Protein AF-A0A2H3J8V4-F1 (afdb_monomer)

Organism: Wolfiporia cocos (strain MD-104) (NCBI:txid742152)

Structure (mmCIF, N/CA/C/O backbone):
data_AF-A0A2H3J8V4-F1
#
_entry.id   AF-A0A2H3J8V4-F1
#
loop_
_atom_site.group_PDB
_atom_site.id
_atom_site.type_symbol
_atom_site.label_atom_id
_atom_site.label_alt_id
_atom_site.label_comp_id
_atom_site.label_asym_id
_atom_site.label_entity_id
_atom_site.label_seq_id
_atom_site.pdbx_PDB_ins_code
_atom_site.Cartn_x
_atom_site.Cartn_y
_atom_site.Cartn_z
_atom_site.occupancy
_atom_site.B_iso_or_equiv
_atom_site.auth_seq_id
_atom_site.auth_comp_id
_atom_site.auth_asym_id
_atom_site.auth_atom_id
_atom_site.pdbx_PDB_model_num
ATOM 1 N N . MET A 1 1 ? -14.858 3.732 -13.731 1.00 61.19 1 MET A N 1
ATOM 2 C CA . MET A 1 1 ? -13.850 3.907 -12.662 1.00 61.19 1 MET A CA 1
ATOM 3 C C . MET A 1 1 ? -14.506 4.711 -11.550 1.00 61.19 1 MET A C 1
ATOM 5 O O . MET A 1 1 ? -15.153 5.698 -11.872 1.00 61.19 1 MET A O 1
ATOM 9 N N . LEU A 1 2 ? -14.458 4.258 -10.295 1.00 62.91 2 LEU A N 1
ATOM 10 C CA . LEU A 1 2 ? -15.118 4.971 -9.193 1.00 62.91 2 LEU A CA 1
ATOM 11 C C . LEU A 1 2 ? -14.330 6.237 -8.834 1.00 62.91 2 LEU A C 1
ATOM 13 O O . LEU A 1 2 ? -13.106 6.185 -8.721 1.00 62.91 2 LEU A O 1
ATOM 17 N N . SER A 1 3 ? -15.030 7.358 -8.645 1.00 77.69 3 SER A N 1
ATOM 18 C CA . SER A 1 3 ? -14.448 8.576 -8.073 1.00 77.69 3 SER A CA 1
ATOM 19 C C . SER A 1 3 ? -14.082 8.357 -6.601 1.00 77.69 3 SER A C 1
ATOM 21 O O . SER A 1 3 ? -14.584 7.427 -5.963 1.00 77.69 3 SER A O 1
ATOM 23 N N . LYS A 1 4 ? -13.262 9.243 -6.024 1.00 73.38 4 LYS A N 1
ATOM 24 C CA . LYS A 1 4 ? -12.962 9.254 -4.581 1.00 73.38 4 LYS A CA 1
ATOM 25 C C . LYS A 1 4 ? -14.224 9.166 -3.718 1.00 73.38 4 LYS A C 1
ATOM 27 O O . LYS A 1 4 ? -14.291 8.348 -2.807 1.00 73.38 4 LYS A O 1
ATOM 32 N N . GLN A 1 5 ? -15.247 9.961 -4.034 1.00 76.50 5 GLN A N 1
ATOM 33 C CA . GLN A 1 5 ? -16.52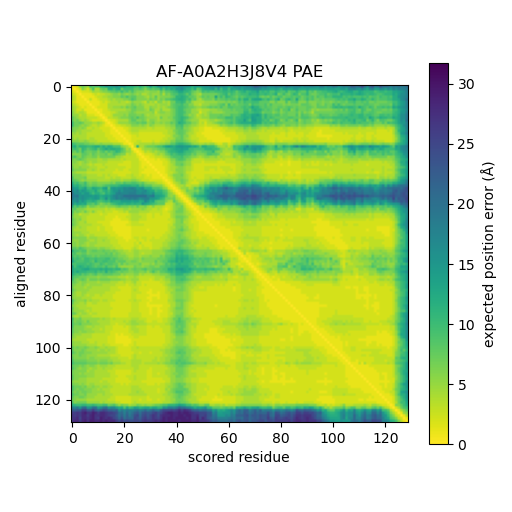2 9.942 -3.308 1.00 76.50 5 GLN A CA 1
ATOM 34 C C . GLN A 1 5 ? -17.246 8.596 -3.453 1.00 76.50 5 GLN A C 1
ATOM 36 O O . GLN A 1 5 ? -17.802 8.097 -2.478 1.00 76.50 5 GLN A O 1
ATOM 41 N N . GLY A 1 6 ? -17.184 7.969 -4.634 1.00 77.19 6 GLY A N 1
ATOM 42 C CA . GLY A 1 6 ? -17.711 6.620 -4.848 1.00 77.19 6 GLY A CA 1
ATOM 43 C C . GLY A 1 6 ? -17.011 5.576 -3.976 1.00 77.19 6 GLY A C 1
ATOM 44 O O . GLY A 1 6 ? -17.671 4.762 -3.334 1.00 77.19 6 GLY A O 1
ATOM 45 N N . TRP A 1 7 ? -15.681 5.642 -3.878 1.00 78.62 7 TRP A N 1
ATOM 46 C CA . TRP A 1 7 ? -14.900 4.784 -2.985 1.00 78.62 7 TRP A CA 1
ATOM 47 C C . TRP A 1 7 ? -15.241 4.997 -1.512 1.00 78.62 7 TRP A C 1
ATOM 49 O O . TRP A 1 7 ? -15.494 4.025 -0.804 1.00 78.62 7 TRP A O 1
ATOM 59 N N . VAL A 1 8 ? -15.282 6.251 -1.054 1.00 80.06 8 VAL A N 1
ATOM 60 C CA . VAL A 1 8 ? -15.636 6.588 0.334 1.00 80.06 8 VAL A CA 1
ATOM 61 C C . VAL A 1 8 ? -17.050 6.106 0.662 1.00 80.06 8 VAL A C 1
ATOM 63 O O . VAL A 1 8 ? -17.258 5.523 1.723 1.00 80.06 8 VAL A O 1
ATOM 66 N N . GLY A 1 9 ? -18.007 6.261 -0.256 1.00 78.56 9 GLY A N 1
ATOM 67 C CA . GLY A 1 9 ? -19.378 5.786 -0.069 1.00 78.56 9 GLY A CA 1
ATOM 68 C C . GLY A 1 9 ? -19.481 4.265 0.088 1.00 78.56 9 GLY A C 1
ATOM 69 O O . GLY A 1 9 ? -20.206 3.787 0.962 1.00 78.56 9 GLY A O 1
ATOM 70 N N . VAL A 1 10 ? -18.733 3.503 -0.719 1.00 80.69 10 VAL A N 1
ATOM 71 C CA . VAL A 1 10 ? -18.725 2.030 -0.668 1.00 80.69 10 VAL A CA 1
ATOM 72 C C . VAL A 1 10 ? -17.961 1.525 0.557 1.00 80.69 10 VAL A C 1
ATOM 74 O O . VAL A 1 10 ? -18.488 0.740 1.344 1.00 80.69 10 VAL A O 1
ATOM 77 N N . LEU A 1 11 ? -16.730 1.997 0.756 1.00 82.19 11 LEU A N 1
ATOM 78 C CA . LEU A 1 11 ? -15.842 1.512 1.814 1.00 82.19 11 LEU A CA 1
ATOM 79 C C . LEU A 1 11 ? -16.180 2.072 3.197 1.00 82.19 11 LEU A C 1
ATOM 81 O O . LEU A 1 11 ? -15.852 1.442 4.201 1.00 82.19 11 LEU A O 1
ATOM 85 N N . GLY A 1 12 ? -16.855 3.222 3.279 1.00 77.81 12 GLY A N 1
ATOM 86 C CA . GLY A 1 12 ? -17.254 3.842 4.547 1.00 77.81 12 GLY A CA 1
ATOM 87 C C . GLY A 1 12 ? -18.146 2.935 5.388 1.00 77.81 12 GLY A C 1
ATOM 88 O O . GLY A 1 12 ? -18.106 2.975 6.617 1.00 77.81 12 GLY A O 1
ATOM 89 N N . ARG A 1 13 ? -18.888 2.045 4.720 1.00 77.75 13 ARG A N 1
ATOM 90 C CA . ARG A 1 13 ? -19.766 1.048 5.343 1.00 77.75 13 ARG A CA 1
ATOM 91 C C . ARG A 1 13 ? -19.047 -0.268 5.666 1.00 77.75 13 ARG A C 1
ATOM 93 O O . ARG A 1 13 ? -19.577 -1.093 6.399 1.00 77.75 13 ARG A O 1
ATOM 100 N N . MET A 1 14 ? -17.831 -0.469 5.158 1.00 82.94 14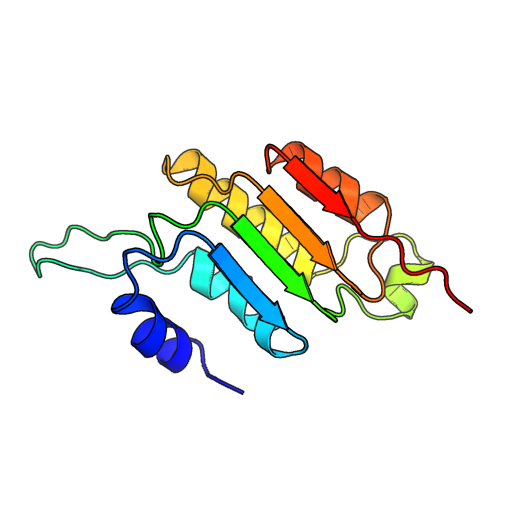 MET A N 1
ATOM 101 C CA . MET A 1 14 ? -17.083 -1.727 5.232 1.00 82.94 14 MET A CA 1
ATOM 102 C C . MET A 1 14 ? -16.035 -1.716 6.357 1.00 82.94 14 MET A C 1
ATOM 104 O O . MET A 1 14 ? -14.835 -1.881 6.140 1.00 82.94 14 MET A O 1
ATOM 108 N N . GLN A 1 15 ? -16.481 -1.514 7.597 1.00 78.75 15 GLN A N 1
ATOM 109 C CA . GLN A 1 15 ? -15.580 -1.254 8.731 1.00 78.75 15 GLN A CA 1
ATOM 110 C C . GLN A 1 15 ? -14.727 -2.457 9.161 1.00 78.75 15 GLN A C 1
ATOM 112 O O . GLN A 1 15 ? -13.673 -2.276 9.771 1.00 78.75 15 GLN A O 1
ATOM 117 N N . HIS A 1 16 ? -15.163 -3.674 8.839 1.00 86.50 16 HIS A N 1
ATOM 118 C CA . HIS A 1 16 ? -14.505 -4.922 9.239 1.00 86.50 16 HIS A CA 1
ATOM 119 C C . HIS A 1 16 ? -13.573 -5.492 8.167 1.00 86.50 16 HIS A C 1
ATOM 121 O O . HIS A 1 16 ? -13.020 -6.574 8.347 1.00 86.50 16 HIS A O 1
ATOM 127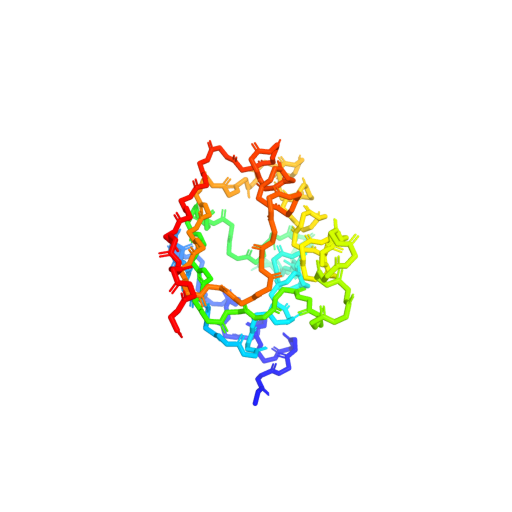 N N . VAL A 1 17 ? -13.384 -4.780 7.054 1.00 91.50 17 VAL A N 1
ATOM 128 C CA . VAL A 1 17 ? -12.466 -5.216 6.001 1.00 91.50 17 VAL A CA 1
ATOM 129 C C . VAL A 1 17 ? -11.042 -5.222 6.544 1.00 91.50 17 VAL A C 1
ATOM 131 O O . VAL A 1 17 ? -10.454 -4.177 6.817 1.00 91.50 17 VAL A O 1
ATOM 134 N N . ALA A 1 18 ? -10.505 -6.431 6.694 1.00 94.19 18 ALA A N 1
ATOM 135 C CA . ALA A 1 18 ? -9.120 -6.686 7.071 1.00 94.19 18 ALA A CA 1
ATOM 136 C C . ALA A 1 18 ? -8.218 -6.951 5.857 1.00 94.19 18 ALA A C 1
ATOM 138 O O . ALA A 1 18 ? -7.013 -6.710 5.931 1.00 94.19 18 ALA A O 1
ATOM 139 N N . HIS A 1 19 ? -8.814 -7.391 4.745 1.00 95.50 19 HIS A N 1
ATOM 140 C CA . HIS A 1 19 ? -8.139 -7.733 3.497 1.00 95.50 19 HIS A CA 1
ATOM 141 C C . HIS A 1 19 ? -8.815 -6.994 2.345 1.00 95.50 19 HIS A C 1
ATOM 143 O O . HIS A 1 19 ? -10.014 -7.165 2.125 1.00 95.50 19 HIS A O 1
ATOM 149 N N . LEU A 1 20 ? -8.055 -6.186 1.611 1.00 93.75 20 LEU A N 1
ATOM 150 C CA . LEU A 1 20 ? -8.535 -5.492 0.421 1.00 93.75 20 LEU A CA 1
ATOM 151 C C . LEU A 1 20 ? -7.666 -5.885 -0.768 1.00 93.75 20 LEU A C 1
ATOM 153 O O . LEU A 1 20 ? -6.450 -5.731 -0.716 1.00 93.75 20 LEU A O 1
ATOM 157 N N . ARG A 1 21 ? -8.295 -6.343 -1.849 1.00 93.31 21 ARG A N 1
ATOM 158 C CA . ARG A 1 21 ? -7.639 -6.536 -3.143 1.00 93.31 21 ARG A CA 1
ATOM 159 C C . ARG A 1 21 ? -8.089 -5.441 -4.097 1.00 93.31 21 ARG A C 1
ATOM 161 O O . ARG A 1 21 ? -9.287 -5.222 -4.260 1.00 93.31 21 ARG A O 1
ATOM 168 N N . VAL A 1 22 ? -7.133 -4.772 -4.727 1.00 91.38 22 VAL A N 1
ATOM 169 C CA . VAL A 1 22 ? -7.371 -3.718 -5.714 1.00 91.38 22 VAL A CA 1
ATOM 170 C C . VAL A 1 22 ? -6.618 -4.072 -6.984 1.00 91.38 22 VAL A C 1
ATOM 172 O O . VAL A 1 22 ? -5.413 -4.306 -6.948 1.00 91.38 22 VAL A O 1
ATOM 175 N N . SER A 1 23 ? -7.336 -4.115 -8.104 1.00 89.00 23 SER A N 1
ATOM 176 C CA . SER A 1 23 ? -6.768 -4.468 -9.401 1.00 89.00 23 SER A CA 1
ATOM 177 C C . SER A 1 23 ? -6.701 -3.282 -10.364 1.00 89.00 23 SER A C 1
ATOM 179 O O . SER A 1 23 ? -7.610 -2.443 -10.393 1.00 89.00 23 SER A O 1
ATOM 181 N N . ALA A 1 24 ? -5.681 -3.277 -11.223 1.00 83.25 24 ALA A N 1
ATOM 182 C CA . ALA A 1 24 ? -5.565 -2.410 -12.393 1.00 83.25 24 ALA A CA 1
ATOM 183 C C . ALA A 1 24 ? -5.739 -0.908 -12.078 1.00 83.25 24 ALA A C 1
ATOM 185 O O . ALA A 1 24 ? -5.325 -0.415 -11.026 1.00 83.25 24 ALA A O 1
ATOM 186 N N . ARG A 1 25 ? -6.367 -0.159 -12.999 1.00 70.06 25 ARG A N 1
ATOM 187 C CA . ARG A 1 25 ? -6.528 1.306 -12.928 1.00 70.06 25 ARG A CA 1
ATOM 188 C C . ARG A 1 25 ? -7.172 1.791 -11.628 1.00 70.06 25 ARG A C 1
ATOM 190 O O . ARG A 1 25 ? -6.930 2.920 -11.227 1.00 70.06 25 ARG A O 1
ATOM 197 N N . SER A 1 26 ? -7.950 0.956 -10.944 1.00 74.75 26 SER A N 1
ATOM 198 C CA . SER A 1 26 ? -8.609 1.296 -9.678 1.00 74.75 26 SER A CA 1
ATOM 199 C C . SER A 1 26 ? -7.632 1.659 -8.549 1.00 74.75 26 SER A C 1
ATOM 201 O O . SER A 1 26 ? -8.036 2.321 -7.594 1.00 74.75 26 SER A O 1
ATOM 203 N N . ALA A 1 27 ? -6.357 1.273 -8.661 1.00 81.81 27 ALA A N 1
ATOM 204 C CA . ALA A 1 27 ? -5.329 1.575 -7.670 1.00 81.81 27 ALA A CA 1
ATOM 205 C C . ALA A 1 27 ? -4.883 3.047 -7.642 1.00 81.81 27 ALA A C 1
ATOM 207 O O . ALA A 1 27 ? -4.367 3.487 -6.620 1.00 81.81 27 ALA A O 1
ATOM 208 N N . THR A 1 28 ? -5.118 3.843 -8.693 1.00 82.12 28 THR A N 1
ATOM 209 C CA . THR A 1 28 ? -4.637 5.241 -8.728 1.00 82.12 28 THR A CA 1
ATOM 210 C C . THR A 1 28 ? -5.285 6.129 -7.665 1.00 82.12 28 THR A C 1
ATOM 212 O O . THR A 1 28 ? -4.661 7.059 -7.170 1.00 82.12 28 THR A O 1
ATOM 215 N N . GLN A 1 29 ? -6.526 5.828 -7.273 1.00 84.75 29 GLN A N 1
ATOM 216 C CA . GLN A 1 29 ? -7.254 6.562 -6.230 1.00 84.75 29 GLN A CA 1
ATOM 217 C C . GLN A 1 29 ? -6.994 6.004 -4.824 1.00 84.75 29 GLN A C 1
ATOM 219 O O . GLN A 1 29 ? -7.348 6.631 -3.826 1.00 84.75 29 GLN A O 1
ATOM 224 N N . LEU A 1 30 ? -6.385 4.820 -4.727 1.00 89.00 30 LEU A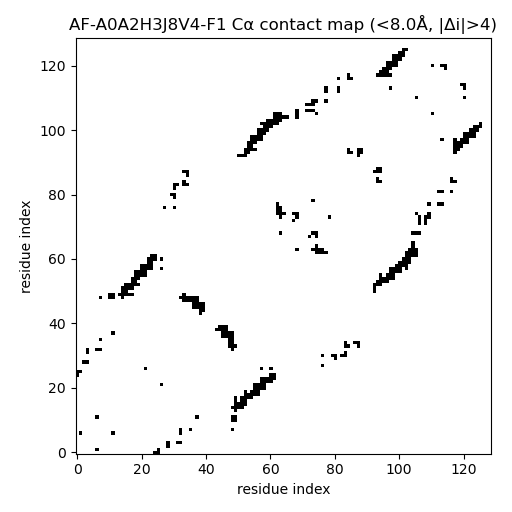 N 1
ATOM 225 C CA . LEU A 1 30 ? -6.207 4.114 -3.465 1.00 89.00 30 LEU A CA 1
ATOM 226 C C . LEU A 1 30 ? -5.412 4.915 -2.416 1.00 89.00 30 LEU A C 1
ATOM 228 O O . LEU A 1 30 ? -5.851 4.918 -1.266 1.00 89.00 30 LEU A O 1
ATOM 232 N N . PRO A 1 31 ? -4.316 5.629 -2.754 1.00 91.75 31 PRO A N 1
ATOM 233 C CA . PRO A 1 31 ? -3.613 6.474 -1.789 1.00 91.75 31 PRO A CA 1
ATOM 234 C C . PRO A 1 31 ? -4.534 7.470 -1.073 1.00 91.75 31 PRO A C 1
ATOM 236 O O . PRO A 1 31 ? -4.550 7.570 0.153 1.00 91.75 31 PRO A O 1
ATOM 239 N N . GLU A 1 32 ? -5.363 8.191 -1.826 1.00 88.00 32 GLU A N 1
ATOM 240 C CA . GLU A 1 32 ? -6.290 9.161 -1.242 1.00 88.00 32 GLU A CA 1
ATOM 241 C C . GLU A 1 32 ? -7.372 8.496 -0.393 1.00 88.00 32 GLU A C 1
ATOM 243 O O . GLU A 1 32 ? -7.757 9.008 0.659 1.00 88.00 32 GLU A O 1
ATOM 248 N N . VAL A 1 33 ? -7.859 7.340 -0.835 1.00 87.44 33 VAL A N 1
ATOM 249 C CA . VAL A 1 33 ? -8.865 6.552 -0.120 1.00 87.44 33 VAL A CA 1
ATOM 250 C C . VAL A 1 33 ? -8.312 6.048 1.216 1.00 87.44 33 VAL A C 1
ATOM 252 O O . VAL A 1 33 ? -8.993 6.149 2.234 1.00 87.44 33 VAL A O 1
ATOM 255 N N . LEU A 1 34 ? -7.064 5.574 1.251 1.00 90.19 34 LEU A N 1
ATOM 256 C CA . LEU A 1 34 ? -6.407 5.101 2.474 1.00 90.19 34 LEU A CA 1
ATOM 257 C C . LEU A 1 34 ? -6.169 6.211 3.505 1.00 90.19 34 LEU A C 1
ATOM 259 O O . LEU A 1 34 ? -6.139 5.907 4.702 1.00 90.19 34 LEU A O 1
ATOM 263 N N . ARG A 1 35 ? -6.030 7.462 3.045 1.00 90.12 35 ARG A N 1
ATOM 264 C CA . ARG A 1 35 ? -5.902 8.670 3.879 1.00 90.12 35 ARG A CA 1
ATOM 265 C C . ARG A 1 35 ? -7.233 9.284 4.295 1.00 90.12 35 ARG A C 1
ATOM 267 O O . ARG A 1 35 ? -7.279 10.104 5.206 1.00 90.12 35 ARG A O 1
ATOM 274 N N . SER A 1 36 ? -8.318 8.902 3.629 1.00 88.25 36 SER A N 1
ATOM 275 C CA . SER A 1 36 ? -9.630 9.485 3.880 1.00 88.25 36 SER A CA 1
ATOM 276 C C . SER A 1 36 ? -10.129 9.133 5.279 1.00 88.25 36 SER A C 1
ATOM 278 O O . SER A 1 36 ? -9.953 8.012 5.770 1.00 88.25 36 SER A O 1
ATOM 280 N N . ARG A 1 37 ? -10.793 10.103 5.902 1.00 85.06 37 ARG A N 1
ATOM 281 C CA . ARG A 1 37 ? -11.454 9.962 7.196 1.00 85.06 37 ARG A CA 1
ATOM 282 C C . ARG A 1 37 ? -12.957 10.123 7.022 1.00 85.06 37 ARG A C 1
ATOM 284 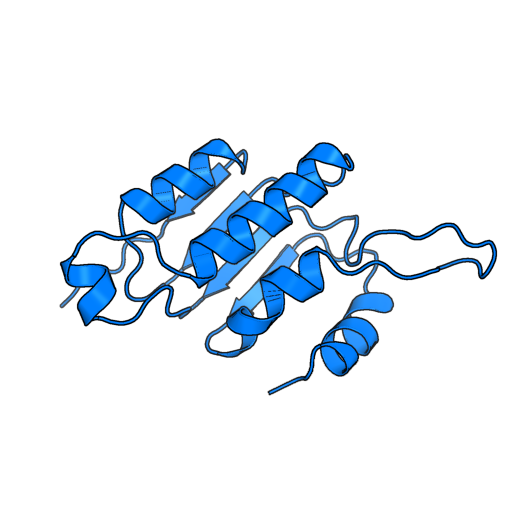O O . ARG A 1 37 ? -13.414 10.756 6.072 1.00 85.06 37 ARG A O 1
ATOM 291 N N . VAL A 1 38 ? -13.716 9.495 7.908 1.00 78.75 38 VAL A N 1
ATOM 292 C CA . VAL A 1 38 ? -15.175 9.575 7.928 1.00 78.75 38 VAL A CA 1
ATOM 293 C C . VAL A 1 38 ? -15.599 9.875 9.357 1.00 78.75 38 VAL A C 1
ATOM 295 O O . VAL A 1 38 ? -15.179 9.163 10.276 1.00 78.75 38 VAL A O 1
ATOM 298 N N . ASP A 1 39 ? -16.419 10.909 9.541 1.00 71.94 39 ASP A N 1
ATOM 299 C CA . ASP A 1 39 ? -17.114 11.140 10.805 1.00 71.94 39 ASP A CA 1
ATOM 300 C C . ASP A 1 39 ? -18.177 10.049 10.976 1.00 71.94 39 ASP A C 1
ATOM 302 O O . ASP A 1 39 ? -19.029 9.839 10.108 1.00 71.94 39 ASP A O 1
ATOM 306 N N . ARG A 1 40 ? -18.056 9.277 12.057 1.00 64.69 40 ARG A N 1
ATOM 307 C CA . ARG A 1 40 ? -18.885 8.090 12.299 1.00 64.69 40 ARG A CA 1
ATOM 308 C C . ARG A 1 40 ? -19.993 8.318 13.307 1.00 64.69 40 ARG A C 1
ATOM 310 O O . ARG A 1 40 ? -20.965 7.570 13.272 1.00 64.69 40 ARG A O 1
ATOM 317 N N . SER A 1 41 ? -19.836 9.286 14.203 1.00 61.47 41 SER A N 1
ATOM 318 C CA . SER A 1 41 ? -20.812 9.544 15.262 1.00 61.47 41 SER A CA 1
ATOM 319 C C . SER A 1 41 ? -21.531 10.878 15.093 1.00 61.47 41 SER A C 1
ATOM 321 O O . SER A 1 41 ? -22.500 11.120 15.801 1.00 61.47 41 SER A O 1
ATOM 323 N N . GLY A 1 42 ? -21.102 11.735 14.156 1.00 59.88 42 GLY A N 1
ATOM 324 C CA . GLY A 1 42 ? -21.595 13.114 14.091 1.00 59.88 42 GLY A CA 1
ATOM 325 C C . GLY A 1 42 ? -21.123 13.952 15.284 1.00 59.88 42 GLY A C 1
ATOM 326 O O . GLY A 1 42 ? -21.574 15.078 15.468 1.00 59.88 42 GLY A O 1
ATOM 327 N N . GLU A 1 43 ? -20.221 13.397 16.099 1.00 59.72 43 GLU A N 1
ATOM 328 C CA . GLU A 1 43 ? -19.611 14.041 17.262 1.00 59.72 43 GLU A CA 1
ATOM 329 C C . GLU A 1 43 ? -18.223 14.608 16.910 1.00 59.72 43 GLU A C 1
ATOM 331 O O . GLU A 1 43 ? -17.466 14.992 17.799 1.00 59.72 43 GLU A O 1
ATOM 336 N N . GLY A 1 44 ? -17.856 14.629 15.619 1.00 62.12 44 GLY A N 1
ATOM 337 C CA . GLY A 1 44 ? -16.562 15.122 15.143 1.00 62.12 44 GLY A CA 1
ATOM 338 C C . GLY A 1 44 ? -15.397 14.153 15.362 1.00 62.12 44 GLY A C 1
ATOM 339 O O . GLY A 1 44 ? -14.239 14.538 15.198 1.00 62.12 44 GLY A O 1
ATOM 340 N N . ASN A 1 45 ? -15.668 12.894 15.725 1.00 67.81 45 ASN A N 1
ATOM 341 C CA . ASN A 1 45 ? -14.626 11.895 15.948 1.00 67.81 45 ASN A CA 1
ATOM 342 C C . ASN A 1 45 ? -14.312 11.151 14.640 1.00 67.81 45 ASN A C 1
ATOM 344 O O . ASN A 1 45 ? -14.847 10.079 14.337 1.00 67.81 45 ASN 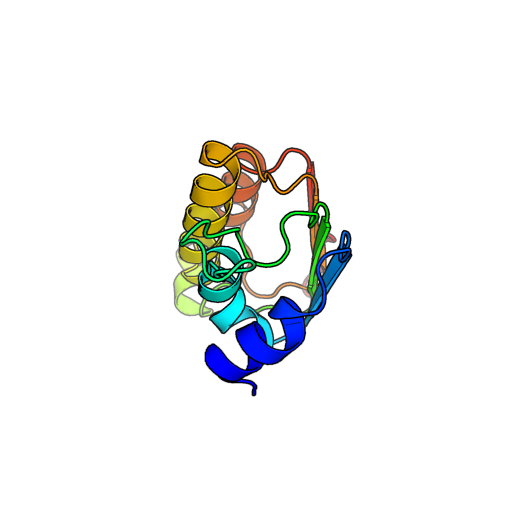A O 1
ATOM 348 N N . GLU A 1 46 ? -13.461 11.770 13.825 1.00 77.38 46 GLU A N 1
ATOM 349 C CA . GLU A 1 46 ? -13.070 11.257 12.517 1.00 77.38 46 GLU A CA 1
ATOM 350 C C . GLU A 1 46 ? -12.190 10.002 12.614 1.00 77.38 46 GLU A C 1
ATOM 352 O O . GLU A 1 46 ? -11.045 10.036 13.076 1.00 77.38 46 GLU A O 1
ATOM 357 N N . ALA A 1 47 ? -12.687 8.886 12.079 1.00 80.31 47 ALA A N 1
ATOM 358 C CA . ALA A 1 47 ? -11.922 7.651 11.958 1.00 80.31 47 ALA A CA 1
ATOM 359 C C . ALA A 1 47 ? -11.437 7.449 10.521 1.00 80.31 47 ALA A C 1
ATOM 361 O O . ALA A 1 47 ? -12.152 7.749 9.563 1.00 80.31 47 ALA A O 1
ATOM 362 N N . PHE A 1 48 ? -10.250 6.859 10.356 1.00 83.56 48 PHE A N 1
ATOM 363 C CA . PHE A 1 48 ? -9.791 6.431 9.036 1.00 83.56 48 PHE A CA 1
ATOM 364 C C . PHE A 1 48 ? -10.806 5.502 8.372 1.00 83.56 48 PHE A C 1
ATOM 366 O O . PHE A 1 48 ? -11.441 4.646 9.005 1.00 83.56 48 PHE A O 1
ATOM 373 N N . LEU A 1 49 ? -10.899 5.631 7.055 1.00 86.88 49 LEU A N 1
ATOM 374 C CA . LEU A 1 49 ? -11.521 4.632 6.213 1.00 86.88 49 LEU A CA 1
ATOM 375 C C . LEU A 1 49 ? -10.751 3.307 6.358 1.00 86.88 49 LEU A C 1
ATOM 377 O O . LEU A 1 49 ? -9.517 3.284 6.406 1.00 86.88 49 LEU A O 1
ATOM 381 N N . LEU A 1 50 ? -11.485 2.194 6.459 1.00 89.12 50 LEU A N 1
ATOM 382 C CA . LEU A 1 50 ? -10.920 0.850 6.651 1.00 89.12 50 LEU A CA 1
ATOM 383 C C . LEU A 1 50 ? -9.927 0.754 7.838 1.00 89.12 50 LEU A C 1
ATOM 385 O O . LEU A 1 50 ? -8.770 0.375 7.653 1.00 89.12 50 LEU A O 1
ATOM 389 N N . PRO A 1 51 ? -10.324 1.082 9.080 1.00 89.81 51 PRO A N 1
ATOM 390 C CA . PRO A 1 51 ? -9.402 1.144 10.224 1.00 89.81 51 PRO A CA 1
ATOM 391 C C . PRO A 1 51 ? -8.830 -0.237 10.593 1.00 89.81 51 PRO A C 1
ATOM 393 O O . PRO A 1 51 ? -7.742 -0.356 11.164 1.00 89.81 51 PRO A O 1
ATOM 396 N N . ASN A 1 52 ? -9.549 -1.295 10.218 1.00 91.88 52 ASN A N 1
ATOM 397 C CA . ASN A 1 52 ? -9.173 -2.682 10.456 1.00 91.88 52 ASN A CA 1
ATOM 398 C C . ASN A 1 52 ? -8.384 -3.308 9.305 1.00 91.88 52 ASN A C 1
ATOM 400 O O . ASN A 1 52 ? -8.009 -4.470 9.417 1.00 91.88 52 ASN A O 1
ATOM 404 N N . LEU A 1 53 ? -8.089 -2.560 8.236 1.00 95.12 53 LEU A N 1
ATOM 405 C CA . LEU A 1 53 ? -7.296 -3.075 7.126 1.00 95.12 53 LEU A CA 1
ATOM 406 C C . LEU A 1 53 ? -5.904 -3.474 7.620 1.00 95.12 53 LEU A C 1
ATOM 408 O O . LEU A 1 53 ? -5.212 -2.680 8.263 1.00 95.12 53 LEU A O 1
ATOM 412 N N . ARG A 1 54 ? -5.507 -4.714 7.333 1.00 95.81 54 ARG A N 1
ATOM 413 C CA . ARG A 1 54 ? -4.189 -5.267 7.669 1.00 95.81 54 ARG A CA 1
ATOM 414 C C . ARG A 1 54 ? -3.451 -5.769 6.443 1.00 95.81 54 ARG A C 1
ATOM 416 O O . ARG A 1 54 ? -2.229 -5.676 6.434 1.00 95.81 54 ARG A O 1
ATOM 423 N N . VAL A 1 55 ? -4.169 -6.232 5.425 1.00 96.81 55 VAL A N 1
ATOM 424 C CA . VAL A 1 55 ? -3.584 -6.752 4.192 1.00 96.81 55 VAL A CA 1
ATOM 425 C C . VAL A 1 55 ? -4.140 -5.994 2.999 1.00 96.81 55 VAL A C 1
ATOM 427 O O . VAL A 1 55 ? -5.357 -5.905 2.817 1.00 96.81 55 VAL A O 1
ATOM 430 N N . LEU A 1 56 ? -3.238 -5.467 2.182 1.00 96.25 56 LEU A N 1
ATOM 431 C CA . LEU A 1 56 ? -3.559 -4.845 0.909 1.00 96.25 56 LEU A CA 1
ATOM 432 C C . LEU A 1 56 ? -2.895 -5.655 -0.195 1.00 96.25 56 LEU A C 1
ATOM 434 O O . LEU A 1 56 ? -1.681 -5.825 -0.188 1.00 96.25 56 LEU A O 1
ATOM 438 N N . GLN A 1 57 ? -3.687 -6.122 -1.148 1.00 95.75 57 GLN A N 1
ATOM 439 C CA . GLN A 1 57 ? -3.192 -6.763 -2.352 1.00 95.75 57 GLN A CA 1
ATOM 440 C C . GLN A 1 57 ? -3.409 -5.839 -3.544 1.00 95.75 57 GLN A C 1
ATOM 442 O O . GLN A 1 57 ? -4.540 -5.453 -3.842 1.00 95.75 57 GLN A O 1
ATOM 447 N N . LEU A 1 58 ? -2.322 -5.516 -4.231 1.00 94.38 58 LEU A N 1
ATOM 448 C CA . LEU A 1 58 ? -2.316 -4.809 -5.499 1.00 94.38 58 LEU A CA 1
ATOM 449 C C . LEU A 1 58 ? -2.082 -5.828 -6.602 1.00 94.38 58 LEU A C 1
ATOM 451 O O . LEU A 1 58 ? -1.137 -6.608 -6.528 1.00 94.38 58 LEU A O 1
ATOM 455 N N . ASP A 1 59 ? -2.970 -5.841 -7.588 1.00 92.62 59 ASP A N 1
ATOM 456 C CA . ASP A 1 59 ? -2.919 -6.789 -8.696 1.00 92.62 59 ASP A CA 1
ATOM 457 C C . ASP A 1 59 ? -2.946 -6.059 -10.041 1.00 92.62 59 ASP A C 1
ATOM 459 O O . ASP A 1 59 ? -3.826 -5.229 -10.267 1.00 92.62 59 ASP A O 1
ATOM 463 N N . GLN A 1 60 ? -2.002 -6.338 -10.942 1.00 91.75 60 GLN A N 1
ATOM 464 C CA . GLN A 1 60 ? -1.949 -5.698 -12.272 1.00 91.75 60 GLN A CA 1
ATOM 465 C C . GLN A 1 60 ? -1.885 -4.158 -12.228 1.00 91.75 60 GLN A C 1
ATOM 467 O O . GLN A 1 60 ? -2.425 -3.468 -13.093 1.00 91.75 60 GLN A O 1
ATOM 472 N N . VAL A 1 61 ? -1.269 -3.592 -11.186 1.00 90.50 61 VAL A N 1
ATOM 473 C CA . VAL A 1 61 ? -1.108 -2.138 -11.025 1.00 90.50 61 VAL A CA 1
ATOM 474 C C . VAL A 1 61 ? 0.143 -1.672 -11.765 1.00 90.50 61 VAL A C 1
ATOM 476 O O . VAL A 1 61 ? 1.209 -2.252 -11.578 1.00 90.50 61 VAL A O 1
ATOM 479 N N . VAL A 1 62 ? 0.008 -0.619 -12.574 1.00 90.38 62 VAL A N 1
ATOM 480 C CA . VAL A 1 62 ? 1.128 0.062 -13.244 1.00 90.38 62 VAL A CA 1
ATOM 481 C C . VAL A 1 62 ? 1.674 1.123 -12.298 1.00 90.38 62 VAL A C 1
ATOM 483 O O . VAL A 1 62 ? 0.964 2.081 -12.002 1.00 90.38 62 VAL A O 1
ATOM 486 N N . PHE A 1 63 ? 2.895 0.944 -11.800 1.00 89.25 63 PHE A N 1
ATOM 487 C CA . PHE A 1 63 ? 3.479 1.836 -10.792 1.00 89.25 63 PHE A CA 1
ATOM 488 C C . PHE A 1 63 ? 4.062 3.121 -11.369 1.00 89.25 63 PHE A C 1
ATOM 490 O O . PHE A 1 63 ? 4.005 4.170 -10.721 1.00 89.25 63 PHE A O 1
ATOM 497 N N . THR A 1 64 ? 4.602 3.034 -12.580 1.00 86.69 64 THR A N 1
ATOM 498 C CA . THR A 1 64 ? 5.191 4.161 -13.291 1.00 86.69 64 THR A CA 1
ATOM 499 C C . THR A 1 64 ? 5.143 3.938 -14.801 1.00 86.69 64 THR A C 1
ATOM 501 O O . THR A 1 64 ? 4.914 2.818 -15.270 1.00 86.69 64 THR A O 1
ATOM 504 N N . GLU A 1 65 ? 5.322 5.009 -15.566 1.00 86.31 65 GLU A N 1
ATOM 505 C CA . GLU A 1 65 ? 5.476 4.936 -17.020 1.00 86.31 65 GLU A CA 1
ATOM 506 C C . GLU A 1 65 ? 6.812 4.273 -17.386 1.00 86.31 65 GLU A C 1
ATOM 508 O O . GLU A 1 65 ? 7.778 4.358 -16.632 1.00 86.31 65 GLU A O 1
ATOM 513 N N . GLU A 1 66 ? 6.869 3.604 -18.539 1.00 84.25 66 GLU A N 1
ATOM 514 C CA . GLU A 1 66 ? 8.041 2.826 -18.976 1.00 84.25 66 GLU A CA 1
ATOM 515 C C . GLU A 1 66 ? 9.325 3.670 -19.011 1.00 84.25 66 GLU A C 1
ATOM 517 O O . GLU A 1 66 ? 10.337 3.269 -18.448 1.00 84.25 66 GLU A O 1
ATOM 522 N N . SER A 1 67 ? 9.256 4.903 -19.522 1.00 81.00 67 SER A N 1
ATOM 523 C CA . SER A 1 67 ? 10.400 5.824 -19.551 1.00 81.00 67 SER A CA 1
ATOM 524 C C . SER A 1 67 ? 10.966 6.135 -18.162 1.00 81.00 67 SER A C 1
ATOM 526 O O . SER A 1 67 ? 12.175 6.217 -17.979 1.00 81.00 67 SER A O 1
ATOM 528 N N . THR A 1 68 ? 10.097 6.286 -17.163 1.00 77.81 68 THR A N 1
ATOM 529 C CA . THR A 1 68 ? 10.499 6.563 -15.776 1.00 77.81 68 THR A CA 1
ATOM 530 C C . THR A 1 68 ? 11.047 5.308 -15.093 1.00 77.81 68 THR A C 1
ATOM 532 O O . THR A 1 68 ? 11.919 5.395 -14.226 1.00 77.81 68 THR 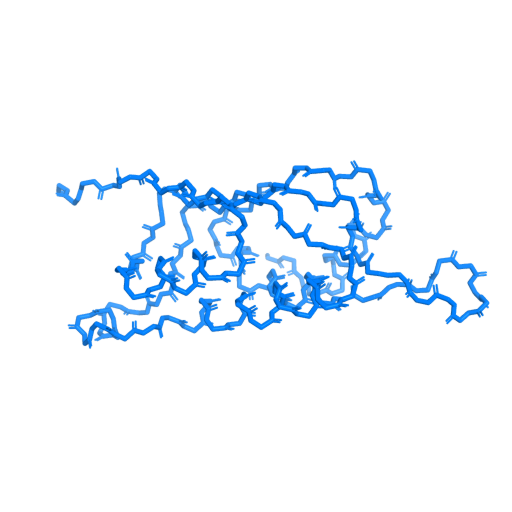A O 1
ATOM 535 N N . PHE A 1 69 ? 10.539 4.135 -15.481 1.00 80.25 69 PHE A N 1
ATOM 536 C CA . PHE A 1 69 ? 11.038 2.847 -15.009 1.00 80.25 69 PHE A CA 1
ATOM 537 C C . PHE A 1 69 ? 12.465 2.579 -15.494 1.00 80.25 69 PHE A C 1
ATOM 539 O O . PHE A 1 69 ? 13.309 2.181 -14.691 1.00 80.25 69 PHE A O 1
ATOM 546 N N . ASP A 1 70 ? 12.757 2.863 -16.765 1.00 82.25 70 ASP A N 1
ATOM 547 C CA . ASP A 1 70 ? 14.089 2.683 -17.359 1.00 82.25 70 ASP A CA 1
ATOM 548 C C . ASP A 1 70 ? 15.156 3.549 -16.671 1.00 82.25 70 ASP A C 1
ATOM 550 O O . ASP A 1 70 ? 16.313 3.151 -16.506 1.00 82.25 70 ASP A O 1
ATOM 554 N N . GLU A 1 71 ? 14.755 4.714 -16.167 1.00 86.56 71 GLU A N 1
ATOM 555 C CA . GLU A 1 71 ? 15.599 5.596 -15.357 1.00 86.56 71 GLU A CA 1
ATOM 556 C C . GLU A 1 71 ? 15.770 5.127 -13.899 1.00 86.56 71 GLU A C 1
ATOM 558 O O . GLU A 1 71 ? 16.415 5.808 -13.101 1.00 86.56 71 GLU A O 1
ATOM 563 N N . HIS A 1 72 ? 15.222 3.963 -13.535 1.00 83.56 72 HIS A N 1
ATOM 564 C CA . HIS A 1 72 ? 15.272 3.378 -12.190 1.00 83.56 72 HIS A CA 1
ATOM 565 C C . HIS A 1 72 ? 14.691 4.297 -11.100 1.00 83.56 72 HIS A C 1
ATOM 567 O O . HIS A 1 72 ? 15.085 4.228 -9.930 1.00 83.56 72 HIS A O 1
ATOM 573 N N . GLN A 1 73 ? 13.749 5.169 -11.469 1.00 86.81 73 GLN A N 1
ATOM 574 C CA . GLN A 1 73 ? 13.119 6.092 -10.534 1.00 86.81 73 GLN A CA 1
ATOM 575 C C . GLN A 1 73 ? 11.935 5.449 -9.805 1.00 86.81 73 GLN A C 1
ATOM 577 O O . GLN A 1 73 ? 11.246 4.577 -10.327 1.00 86.81 73 GLN A O 1
ATOM 582 N N . ILE A 1 74 ? 11.663 5.939 -8.592 1.00 89.00 74 ILE A N 1
ATOM 583 C CA . ILE A 1 74 ? 10.482 5.544 -7.816 1.00 89.00 74 ILE A CA 1
ATOM 584 C C . ILE A 1 74 ? 9.220 6.070 -8.514 1.00 89.00 74 ILE A C 1
ATOM 586 O O . ILE A 1 74 ? 9.111 7.270 -8.795 1.00 89.00 74 ILE A O 1
ATOM 590 N N . GLY A 1 75 ? 8.245 5.185 -8.718 1.00 88.12 75 GLY A N 1
ATOM 591 C CA . GLY A 1 75 ? 6.971 5.500 -9.353 1.00 88.12 75 GLY A CA 1
ATOM 592 C C . GLY A 1 75 ? 6.077 6.419 -8.523 1.00 88.12 75 GLY A C 1
ATOM 593 O O . GLY A 1 75 ? 6.107 6.432 -7.289 1.00 88.12 75 GLY A O 1
ATOM 594 N N . ASP A 1 76 ? 5.219 7.186 -9.191 1.00 89.69 76 ASP A N 1
ATOM 595 C CA . ASP A 1 76 ? 4.347 8.147 -8.508 1.00 89.69 76 ASP A CA 1
ATOM 596 C C . ASP A 1 76 ? 3.288 7.466 -7.638 1.00 89.69 76 ASP A C 1
ATOM 598 O O . ASP A 1 76 ? 2.972 7.949 -6.546 1.00 89.69 76 ASP A O 1
ATOM 602 N N . ILE A 1 77 ? 2.798 6.294 -8.060 1.00 90.56 77 ILE A N 1
ATOM 603 C CA . ILE A 1 77 ? 1.913 5.479 -7.221 1.00 90.56 77 ILE A CA 1
ATOM 604 C C . ILE A 1 77 ? 2.641 5.035 -5.953 1.00 90.56 77 ILE A C 1
ATOM 606 O O . ILE A 1 77 ? 2.042 5.080 -4.877 1.00 90.56 77 ILE A O 1
ATOM 610 N N . THR A 1 78 ? 3.919 4.658 -6.051 1.00 93.69 78 THR A N 1
ATOM 611 C CA . THR A 1 78 ? 4.729 4.300 -4.882 1.00 93.69 78 THR A CA 1
ATOM 612 C C . THR A 1 78 ? 4.816 5.465 -3.919 1.00 93.69 78 THR A C 1
ATOM 614 O O . THR A 1 78 ? 4.424 5.309 -2.767 1.00 93.69 78 THR A O 1
ATOM 617 N N . LYS A 1 79 ? 5.233 6.651 -4.383 1.00 93.94 79 LYS A N 1
ATOM 618 C CA . LYS A 1 79 ? 5.342 7.857 -3.541 1.00 93.94 79 LYS A CA 1
ATOM 619 C C . LYS A 1 79 ? 4.022 8.165 -2.828 1.00 93.94 79 LYS A C 1
ATOM 621 O O . LYS A 1 79 ? 3.998 8.408 -1.621 1.00 93.94 79 LYS A O 1
ATOM 626 N N . ALA A 1 80 ? 2.909 8.116 -3.560 1.00 93.56 80 ALA A N 1
ATOM 627 C CA . ALA A 1 80 ? 1.592 8.406 -3.007 1.00 93.56 80 ALA A CA 1
ATOM 628 C C . ALA A 1 80 ? 1.135 7.347 -1.985 1.00 93.56 80 ALA A C 1
ATOM 630 O O . ALA A 1 80 ? 0.604 7.695 -0.922 1.00 93.56 80 ALA A O 1
ATOM 631 N N . LEU A 1 81 ? 1.334 6.057 -2.283 1.00 95.00 81 LEU A N 1
ATOM 632 C CA . LEU A 1 81 ? 1.015 4.964 -1.363 1.00 95.00 81 LEU A CA 1
ATOM 633 C C . LEU A 1 81 ? 1.872 5.030 -0.104 1.00 95.00 81 LEU A C 1
ATOM 635 O O . LEU A 1 81 ? 1.323 4.928 0.987 1.00 95.00 81 LEU A O 1
ATOM 639 N N . VAL A 1 82 ? 3.176 5.253 -0.247 1.00 95.94 82 VAL A N 1
ATOM 640 C CA . VAL A 1 82 ? 4.132 5.428 0.852 1.00 95.94 82 VAL A CA 1
ATOM 641 C C . VAL A 1 82 ? 3.629 6.482 1.834 1.00 95.94 82 VAL A C 1
ATOM 643 O O . VAL A 1 82 ? 3.380 6.143 2.990 1.00 95.94 82 VAL A O 1
ATOM 646 N N . GLY A 1 83 ? 3.342 7.703 1.368 1.00 95.44 83 GLY A N 1
ATOM 647 C CA . GLY A 1 83 ? 2.836 8.761 2.251 1.00 95.44 83 GLY A CA 1
ATOM 648 C C . GLY A 1 83 ? 1.527 8.373 2.950 1.00 95.44 83 GLY A C 1
ATOM 649 O O . GLY A 1 83 ? 1.345 8.600 4.144 1.00 95.44 83 GLY A O 1
ATOM 650 N N . SER A 1 84 ? 0.636 7.679 2.239 1.00 95.06 84 SER A N 1
ATOM 651 C CA . SER A 1 84 ? -0.631 7.199 2.805 1.00 95.06 84 SER A CA 1
ATOM 652 C C . SER A 1 84 ? -0.435 6.136 3.891 1.00 95.06 84 SER A C 1
ATOM 654 O O . SER A 1 84 ? -1.146 6.122 4.896 1.00 95.06 84 SER A O 1
ATOM 656 N N . LEU A 1 85 ? 0.521 5.229 3.702 1.00 95.88 85 LEU A N 1
ATOM 657 C CA . LEU A 1 85 ? 0.844 4.170 4.654 1.00 95.88 85 LEU A CA 1
ATOM 658 C C . LEU A 1 85 ? 1.565 4.727 5.887 1.00 95.88 85 LEU A C 1
ATOM 660 O O . LEU A 1 85 ? 1.287 4.285 7.004 1.00 95.88 85 LEU A O 1
ATOM 664 N N . GLU A 1 86 ? 2.421 5.733 5.711 1.00 96.06 86 GLU A N 1
ATOM 665 C CA . GLU A 1 86 ? 3.069 6.444 6.813 1.00 96.06 86 GLU A CA 1
ATOM 666 C C . GLU A 1 86 ? 2.060 7.182 7.692 1.00 96.06 86 GLU A C 1
ATOM 668 O O . GLU A 1 86 ? 2.076 6.999 8.910 1.00 96.06 86 GLU A O 1
ATOM 673 N N . GLU A 1 87 ? 1.133 7.940 7.097 1.00 94.62 87 GLU A N 1
ATOM 674 C CA . GLU A 1 87 ? 0.061 8.633 7.828 1.00 94.62 87 GLU A CA 1
ATOM 675 C C . GLU A 1 87 ? -0.796 7.660 8.656 1.00 94.62 87 GLU A C 1
ATOM 677 O O . GLU A 1 87 ? -1.191 7.937 9.795 1.00 94.62 87 GLU A O 1
ATOM 682 N N . ARG A 1 88 ? -1.067 6.475 8.105 1.00 94.19 88 ARG A N 1
ATOM 683 C CA . ARG A 1 88 ? -1.792 5.419 8.818 1.00 94.19 88 ARG A CA 1
ATOM 684 C C . ARG A 1 88 ? -0.974 4.826 9.960 1.00 94.19 88 ARG A C 1
ATOM 686 O O . ARG A 1 88 ? -1.520 4.580 11.038 1.00 94.19 88 ARG A O 1
ATOM 693 N N . ARG A 1 89 ? 0.327 4.608 9.751 1.00 93.88 89 ARG A N 1
ATOM 694 C CA . ARG A 1 89 ? 1.248 4.105 10.779 1.00 93.88 89 ARG A CA 1
ATOM 695 C C . ARG A 1 89 ? 1.339 5.074 11.958 1.00 93.88 89 ARG A C 1
ATOM 697 O O . ARG A 1 89 ? 1.169 4.642 13.097 1.00 93.88 89 ARG A O 1
ATOM 704 N N . THR A 1 90 ? 1.542 6.367 11.700 1.00 93.44 90 THR A N 1
ATOM 705 C CA . THR A 1 90 ? 1.608 7.404 12.750 1.00 93.44 90 THR A CA 1
ATOM 706 C C . THR A 1 90 ? 0.286 7.533 13.507 1.00 93.44 90 THR A C 1
ATOM 708 O O . THR A 1 90 ? 0.282 7.730 14.721 1.00 93.44 90 THR A O 1
ATOM 711 N N . SER A 1 91 ? -0.836 7.297 12.825 1.00 90.69 91 SER A N 1
ATOM 712 C CA . SER A 1 91 ? -2.181 7.289 13.412 1.00 90.69 91 SER A CA 1
ATOM 713 C C . SER A 1 91 ? -2.586 5.959 14.068 1.00 90.69 91 SER A C 1
ATOM 715 O O . SER A 1 91 ? -3.764 5.751 14.358 1.00 90.69 91 SER A O 1
ATOM 717 N N . ARG A 1 92 ? -1.638 5.040 14.310 1.00 92.12 92 ARG A N 1
ATOM 718 C CA . ARG A 1 92 ? -1.860 3.734 14.967 1.00 92.12 92 ARG A CA 1
ATOM 719 C C . ARG A 1 92 ? -2.849 2.804 14.244 1.00 92.12 92 ARG A C 1
ATOM 721 O O . ARG A 1 92 ? -3.418 1.906 14.861 1.00 92.12 92 ARG A O 1
ATOM 728 N N . VAL A 1 93 ? -3.002 2.955 12.927 1.00 92.69 93 VAL A N 1
ATOM 729 C CA . VAL A 1 93 ? -3.788 2.059 12.054 1.00 92.69 93 VAL A CA 1
ATOM 730 C C . VAL A 1 93 ? -2.927 1.451 10.931 1.00 92.69 93 VAL A C 1
ATOM 732 O O . VAL A 1 93 ? -3.281 1.553 9.751 1.00 92.69 93 VAL A O 1
ATOM 735 N N . PRO A 1 94 ? -1.779 0.823 11.263 1.00 94.94 94 PRO A N 1
ATOM 736 C CA . PRO A 1 94 ? -0.813 0.380 10.266 1.00 94.94 94 PRO A CA 1
ATOM 737 C C . PRO A 1 94 ? -1.358 -0.752 9.389 1.00 94.94 94 PRO A C 1
ATOM 739 O O . PRO A 1 94 ? -2.102 -1.629 9.843 1.00 94.94 94 PRO A O 1
ATOM 742 N N . LEU A 1 95 ? -0.911 -0.755 8.134 1.00 96.25 95 LEU A N 1
ATOM 743 C CA . LEU A 1 95 ? -0.984 -1.928 7.274 1.00 96.25 95 LEU A CA 1
ATOM 744 C C . LEU A 1 95 ? 0.118 -2.912 7.693 1.00 96.25 95 LEU A C 1
ATOM 746 O O . LEU A 1 95 ? 1.245 -2.498 7.955 1.00 96.25 95 LEU A O 1
ATOM 750 N N . LYS A 1 96 ? -0.204 -4.205 7.762 1.00 96.62 96 LYS A N 1
ATOM 751 C CA . LYS A 1 96 ? 0.760 -5.252 8.122 1.00 96.62 96 LYS A CA 1
ATOM 752 C C . LYS A 1 96 ? 1.409 -5.877 6.898 1.00 96.62 96 LYS A C 1
ATOM 754 O O . LYS A 1 96 ? 2.623 -6.026 6.887 1.00 96.62 96 LYS A O 1
ATOM 759 N N . THR A 1 97 ? 0.608 -6.198 5.887 1.00 97.69 97 THR A N 1
ATOM 760 C CA . THR A 1 97 ? 1.071 -6.937 4.713 1.00 97.69 97 THR A CA 1
ATOM 761 C C . THR A 1 97 ? 0.667 -6.210 3.437 1.00 97.69 97 THR A C 1
ATOM 763 O O . THR A 1 97 ? -0.503 -5.856 3.256 1.00 97.69 97 THR A O 1
ATOM 766 N N . LEU A 1 98 ? 1.633 -6.010 2.546 1.00 97.00 98 LEU A N 1
ATOM 767 C CA . LEU A 1 98 ? 1.425 -5.536 1.184 1.00 97.00 98 LEU A CA 1
ATOM 768 C C . LEU A 1 98 ? 1.776 -6.663 0.214 1.00 97.00 98 LEU A C 1
ATOM 770 O O . LEU A 1 98 ? 2.907 -7.138 0.194 1.00 97.00 98 LEU A O 1
ATOM 774 N N . VAL A 1 99 ? 0.809 -7.085 -0.591 1.00 96.19 99 VAL A N 1
ATOM 775 C CA . VAL A 1 99 ? 0.998 -8.104 -1.625 1.00 96.19 99 VAL A CA 1
ATOM 776 C C . VAL A 1 99 ? 1.012 -7.417 -2.984 1.00 96.19 99 VAL A C 1
ATOM 778 O O . VAL A 1 99 ? 0.027 -6.796 -3.376 1.00 96.19 99 VAL A O 1
ATOM 781 N N . LEU A 1 100 ? 2.130 -7.527 -3.692 1.00 94.19 100 LEU A N 1
ATOM 782 C CA . LEU A 1 100 ? 2.369 -6.976 -5.022 1.00 94.19 100 LEU A CA 1
ATOM 783 C C . LEU A 1 100 ? 2.316 -8.135 -6.019 1.00 94.19 100 LEU A C 1
ATOM 785 O O . LEU A 1 100 ? 3.300 -8.849 -6.229 1.00 94.19 100 LEU A O 1
ATOM 789 N N . ALA A 1 101 ? 1.124 -8.365 -6.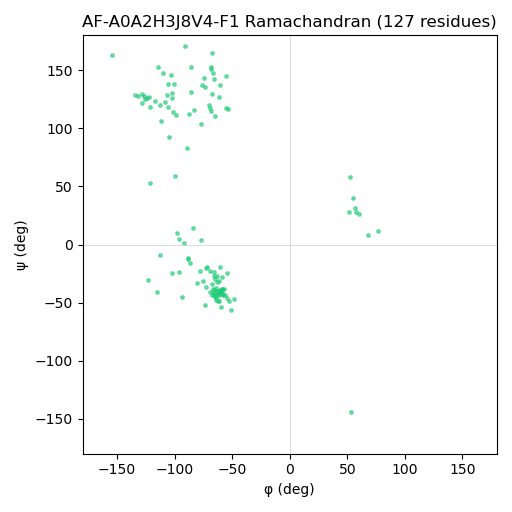567 1.00 91.81 101 ALA A N 1
ATOM 790 C CA . ALA A 1 101 ? 0.851 -9.418 -7.531 1.00 91.81 101 ALA A CA 1
ATOM 791 C C . ALA A 1 101 ? 0.770 -8.818 -8.934 1.00 91.81 101 ALA A C 1
ATOM 793 O O . ALA A 1 101 ? 0.064 -7.845 -9.177 1.00 91.81 101 ALA A O 1
ATOM 794 N N . ASN A 1 102 ? 1.485 -9.407 -9.882 1.00 90.19 102 ASN A N 1
ATOM 795 C CA . ASN A 1 102 ? 1.415 -9.017 -11.284 1.00 90.19 102 ASN A CA 1
ATOM 796 C C . ASN A 1 102 ? 1.602 -7.514 -11.578 1.00 90.19 102 ASN A C 1
ATOM 798 O O . ASN A 1 102 ? 1.017 -6.990 -12.522 1.00 90.19 102 ASN A O 1
ATOM 802 N N . CYS A 1 103 ? 2.342 -6.792 -10.737 1.00 90.62 103 CYS A N 1
ATOM 803 C CA . CYS A 1 103 ? 2.520 -5.353 -10.883 1.00 90.62 103 CYS A CA 1
ATOM 804 C C . CYS A 1 103 ? 3.469 -5.034 -12.044 1.00 90.62 103 CYS A C 1
ATOM 806 O O . CYS A 1 103 ? 4.445 -5.745 -12.267 1.00 90.62 103 CYS A O 1
ATOM 808 N N . ILE A 1 104 ? 3.175 -3.955 -12.763 1.00 90.06 104 ILE A N 1
ATOM 809 C CA . ILE A 1 104 ? 3.884 -3.534 -13.973 1.00 90.06 104 ILE A CA 1
ATOM 810 C C . ILE A 1 104 ? 4.760 -2.330 -13.622 1.00 90.06 104 ILE A C 1
ATOM 812 O O . ILE A 1 104 ? 4.309 -1.432 -12.902 1.00 90.06 104 ILE A O 1
ATOM 816 N N . ASN A 1 105 ? 5.989 -2.313 -14.145 1.00 90.38 105 ASN A N 1
ATOM 817 C CA . ASN A 1 105 ? 6.976 -1.251 -13.929 1.00 90.38 105 ASN A CA 1
ATOM 818 C C . ASN A 1 105 ? 7.242 -0.979 -12.437 1.00 90.38 105 ASN A C 1
ATOM 820 O O . ASN A 1 105 ? 7.331 0.165 -12.003 1.00 90.38 105 ASN A O 1
ATOM 824 N N . LEU A 1 106 ? 7.307 -2.042 -11.634 1.00 89.25 106 LEU A N 1
ATOM 825 C CA . LEU A 1 106 ? 7.643 -1.979 -10.214 1.00 89.25 106 LEU A CA 1
ATOM 826 C C . LEU A 1 106 ? 9.122 -2.337 -10.040 1.00 89.25 106 LEU A C 1
ATOM 828 O O . LEU A 1 106 ? 9.511 -3.484 -10.271 1.00 89.25 106 LEU A O 1
ATOM 832 N N . GLY A 1 107 ? 9.942 -1.360 -9.656 1.00 89.06 107 GLY A N 1
ATOM 833 C CA . GLY A 1 107 ? 11.382 -1.538 -9.509 1.00 89.06 107 GLY A CA 1
ATOM 834 C C . GLY A 1 107 ? 11.801 -1.965 -8.105 1.00 89.06 107 GLY A C 1
ATOM 835 O O . GLY A 1 107 ? 11.037 -1.912 -7.139 1.00 89.06 107 GLY A O 1
ATOM 836 N N . LYS A 1 108 ? 13.081 -2.332 -7.964 1.00 89.19 108 LYS A N 1
ATOM 837 C CA . LYS A 1 108 ? 13.686 -2.619 -6.652 1.00 89.19 108 LYS A CA 1
ATOM 838 C C . LYS A 1 108 ? 13.610 -1.413 -5.710 1.00 89.19 108 LYS A C 1
ATOM 840 O O . LYS A 1 108 ? 13.345 -1.594 -4.527 1.00 89.19 108 LYS A O 1
ATOM 845 N N . ALA A 1 109 ? 13.795 -0.201 -6.238 1.00 90.50 109 ALA A N 1
ATOM 846 C CA . ALA A 1 109 ? 13.690 1.030 -5.460 1.00 90.50 109 ALA A CA 1
ATOM 847 C C . ALA A 1 109 ? 12.287 1.206 -4.855 1.00 90.50 109 ALA A C 1
ATOM 849 O O . ALA A 1 109 ? 12.172 1.550 -3.682 1.00 90.50 109 ALA A O 1
ATOM 850 N N . ASP A 1 110 ? 11.224 0.913 -5.613 1.00 92.25 110 ASP A N 1
ATOM 851 C CA . ASP A 1 110 ? 9.852 0.955 -5.102 1.00 92.25 110 ASP A CA 1
ATOM 852 C C . ASP A 1 110 ? 9.613 -0.092 -4.012 1.00 92.25 110 ASP A C 1
ATOM 854 O O . ASP A 1 110 ? 9.034 0.199 -2.964 1.00 92.25 110 ASP A O 1
ATOM 858 N N . PHE A 1 111 ? 10.083 -1.317 -4.254 1.00 92.75 111 PHE A N 1
ATOM 859 C CA . PHE A 1 111 ? 9.981 -2.407 -3.292 1.00 92.75 111 PHE A CA 1
ATOM 860 C C . PHE A 1 111 ? 10.653 -2.051 -1.958 1.00 92.75 111 PHE A C 1
ATOM 862 O O . PHE A 1 111 ? 10.060 -2.258 -0.897 1.00 92.75 111 PHE A O 1
ATOM 869 N N . ASP A 1 112 ? 11.841 -1.445 -2.006 1.00 93.88 112 ASP A N 1
ATOM 870 C CA . ASP A 1 112 ? 12.582 -1.027 -0.813 1.00 93.88 112 ASP A CA 1
ATOM 871 C C . ASP A 1 112 ? 11.835 0.039 -0.011 1.00 93.88 112 ASP A C 1
ATOM 873 O O . ASP A 1 112 ? 11.766 -0.055 1.216 1.00 93.88 112 ASP A O 1
ATOM 877 N N . GLN A 1 113 ? 11.189 0.996 -0.685 1.00 95.50 113 GLN A N 1
ATOM 878 C CA . GLN A 1 113 ? 10.330 1.975 -0.011 1.00 95.50 113 GLN A CA 1
ATOM 879 C C . GLN A 1 113 ? 9.193 1.293 0.758 1.00 95.50 113 GLN A C 1
ATOM 881 O O . GLN A 1 113 ? 8.914 1.645 1.906 1.00 95.50 113 GLN A O 1
ATOM 886 N N . PHE A 1 114 ? 8.551 0.282 0.167 1.00 95.81 114 PHE A N 1
ATOM 887 C CA . PHE A 1 114 ? 7.483 -0.440 0.853 1.00 95.81 114 PHE A CA 1
ATOM 888 C C . PHE A 1 114 ? 7.981 -1.233 2.059 1.00 95.81 114 PHE A C 1
ATOM 890 O O . PHE A 1 114 ? 7.322 -1.208 3.102 1.00 95.81 114 PHE A O 1
ATOM 897 N N . GLN A 1 115 ? 9.142 -1.884 1.956 1.00 95.38 115 GLN A N 1
ATOM 898 C CA . GLN A 1 115 ? 9.726 -2.644 3.066 1.00 95.38 115 GLN A CA 1
ATOM 899 C C . GLN A 1 115 ? 10.090 -1.768 4.272 1.00 95.38 115 GLN A C 1
ATOM 901 O O . GLN A 1 115 ? 10.073 -2.245 5.405 1.00 95.38 115 GLN A O 1
ATOM 906 N N . MET A 1 116 ? 10.382 -0.482 4.063 1.00 95.50 116 MET A N 1
ATOM 907 C CA . MET A 1 116 ? 10.665 0.454 5.158 1.00 95.50 116 MET A CA 1
ATOM 908 C C . MET A 1 116 ? 9.420 0.845 5.974 1.00 95.50 116 MET A C 1
ATOM 910 O O . MET A 1 116 ? 9.537 1.344 7.099 1.00 95.50 116 MET A O 1
ATOM 914 N N . ILE A 1 117 ? 8.221 0.665 5.416 1.00 94.75 117 ILE A N 1
ATOM 915 C CA . ILE A 1 117 ? 6.976 1.196 5.992 1.00 94.75 117 ILE A CA 1
ATOM 916 C C . ILE A 1 117 ? 6.037 0.081 6.436 1.00 94.75 117 ILE A C 1
ATOM 918 O O . ILE A 1 117 ? 5.410 0.196 7.494 1.00 94.75 117 ILE A O 1
ATOM 922 N N . VAL A 1 118 ? 5.932 -0.977 5.636 1.00 95.44 118 VAL A N 1
ATOM 923 C CA . VAL A 1 118 ? 5.040 -2.112 5.865 1.00 95.44 118 VAL A CA 1
ATOM 924 C C . VAL A 1 118 ? 5.842 -3.263 6.458 1.00 95.44 118 VAL A C 1
ATOM 926 O O . VAL A 1 118 ? 6.953 -3.540 6.025 1.00 95.44 118 VAL A O 1
ATOM 929 N N . GLN A 1 119 ? 5.271 -3.943 7.454 1.00 94.81 119 GLN A N 1
ATOM 930 C CA . GLN A 1 119 ? 5.956 -5.029 8.161 1.00 94.81 119 GLN A CA 1
ATOM 931 C C . GLN A 1 119 ? 6.333 -6.190 7.228 1.00 94.81 119 GLN A C 1
ATOM 933 O O . GLN A 1 119 ? 7.395 -6.786 7.384 1.00 94.81 119 GLN A O 1
ATOM 938 N N . GLU A 1 120 ? 5.460 -6.523 6.281 1.00 96.75 120 GLU A N 1
ATOM 939 C CA . GLU A 1 120 ? 5.672 -7.603 5.327 1.00 96.75 120 GLU A CA 1
ATOM 940 C C . GLU A 1 120 ? 5.305 -7.142 3.914 1.00 96.75 120 GLU A C 1
ATOM 942 O O . GLU A 1 120 ? 4.204 -6.638 3.677 1.00 96.75 120 GLU A O 1
ATOM 947 N N . VAL A 1 121 ? 6.216 -7.349 2.963 1.00 96.12 121 VAL A N 1
ATOM 948 C CA . VAL A 1 121 ? 5.969 -7.109 1.538 1.00 96.12 121 VAL A CA 1
ATOM 949 C C . VAL A 1 121 ? 6.186 -8.413 0.786 1.00 96.12 121 VAL A C 1
ATOM 951 O O . VAL A 1 121 ? 7.287 -8.961 0.781 1.00 96.12 121 VAL A O 1
ATOM 954 N N . GLN A 1 122 ? 5.130 -8.906 0.150 1.00 94.56 122 GLN A N 1
ATOM 955 C CA . GLN A 1 122 ? 5.168 -10.085 -0.705 1.00 94.56 122 GLN A CA 1
ATOM 956 C C . GLN A 1 122 ? 5.186 -9.623 -2.155 1.00 94.56 122 GLN A C 1
ATOM 958 O O . GLN A 1 122 ? 4.210 -9.045 -2.631 1.00 94.56 122 GLN A O 1
ATOM 963 N N . TRP A 1 123 ? 6.283 -9.875 -2.862 1.00 89.12 123 TRP A N 1
ATOM 964 C CA . TRP A 1 123 ? 6.403 -9.547 -4.277 1.00 89.12 123 TRP A CA 1
ATOM 965 C C . TRP A 1 123 ? 6.458 -10.835 -5.092 1.00 89.12 123 TRP A C 1
ATOM 967 O O . TRP A 1 123 ? 7.450 -11.563 -5.071 1.00 89.12 123 TRP A O 1
ATOM 977 N N . GLY A 1 124 ? 5.353 -11.137 -5.774 1.00 72.88 124 GLY A N 1
ATOM 978 C CA . GLY A 1 124 ? 5.306 -12.232 -6.733 1.00 72.88 124 GLY A CA 1
ATOM 979 C C . GLY A 1 124 ? 5.992 -11.774 -8.009 1.00 72.88 124 GLY A C 1
ATOM 980 O O . GLY A 1 124 ? 5.424 -10.969 -8.744 1.00 72.88 124 GLY A O 1
ATOM 981 N N . ALA A 1 125 ? 7.218 -12.240 -8.243 1.00 48.31 125 ALA A N 1
ATOM 982 C CA . ALA A 1 125 ? 7.955 -11.945 -9.462 1.00 48.31 125 ALA A CA 1
ATOM 983 C C . ALA A 1 125 ? 7.113 -12.323 -10.695 1.00 48.31 125 ALA A C 1
ATOM 985 O O . ALA A 1 125 ? 6.812 -13.500 -10.896 1.00 48.31 125 ALA A O 1
ATOM 986 N N . ILE A 1 126 ? 6.756 -11.343 -11.532 1.00 48.12 126 ILE A N 1
ATOM 987 C CA . ILE A 1 126 ? 6.548 -11.632 -12.950 1.00 48.12 126 ILE A CA 1
ATOM 988 C C . ILE A 1 126 ? 7.929 -11.590 -13.590 1.00 48.12 126 ILE A C 1
ATOM 990 O O . ILE A 1 126 ? 8.591 -10.555 -13.615 1.00 48.12 126 ILE A O 1
ATOM 994 N N . VAL A 1 127 ? 8.349 -12.745 -14.094 1.00 37.81 127 VAL A N 1
ATOM 995 C CA . VAL A 1 127 ? 9.420 -12.878 -15.076 1.00 37.81 127 VAL A CA 1
ATOM 996 C C . VAL A 1 127 ? 8.881 -12.280 -16.375 1.00 37.81 127 VAL A C 1
ATOM 998 O O . VAL A 1 127 ? 7.904 -12.797 -16.915 1.00 37.81 127 VAL A O 1
ATOM 1001 N N . ASN A 1 128 ? 9.470 -11.180 -16.852 1.00 31.33 128 ASN A N 1
ATOM 1002 C CA . ASN A 1 128 ? 9.234 -10.722 -18.221 1.00 31.33 128 ASN A CA 1
ATOM 1003 C C . ASN A 1 128 ? 9.572 -11.894 -19.158 1.00 31.33 128 ASN A C 1
ATOM 1005 O O . ASN A 1 128 ? 10.707 -12.373 -19.155 1.00 31.33 128 ASN A O 1
ATOM 1009 N N . THR A 1 129 ? 8.580 -12.380 -19.902 1.00 34.69 129 THR A N 1
ATOM 1010 C CA . THR A 1 129 ? 8.772 -13.263 -21.062 1.00 34.69 129 THR A CA 1
ATOM 1011 C C . THR A 1 129 ? 8.276 -12.539 -22.291 1.00 34.69 129 THR A C 1
ATOM 1013 O O . THR A 1 129 ? 7.265 -11.814 -22.151 1.00 34.69 129 THR A O 1
#

Nearest PDB structures (foldseek):
  2hvv-assembly1_A  TM=4.989E-01  e=6.996E-01  Streptococcus mutans
  7ku7-assembly1_C  TM=4.674E-01  e=1.099E+00  Rous sarcoma virus (strain Schmidt-Ruppin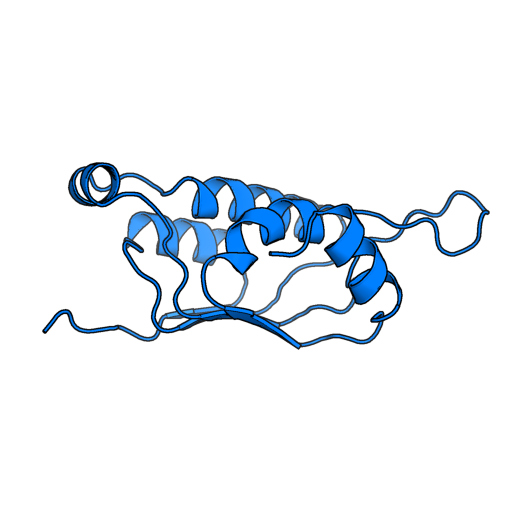 A)
  7ouf-assembly1_E  TM=5.039E-01  e=3.090E+00  Simian T-lymphotropic virus 1
  5w0z-assembly2_B  TM=6.087E-01  e=7.631E+00  Escherichia coli O157:H7

Sequence (129 aa):
MLSKQGWVGVLGRMQHVAHLRVSARSATQLPEVLRSRVDRSGEGNEAFLLPNLRVLQLDQVVFTEESTFDEHQIGDITKALVGSLEERRTSRVPLKTLVLANCINLGKADFDQFQMIVQEVQWGAIVNT

pLDDT: mean 85.28, std 12.87, range [31.33, 97.69]

Solvent-accessible surface area (backbone atoms only — not comparable to full-atom values): 7144 Å² total; per-residue (Å²): 132,79,51,72,66,52,47,50,64,60,43,63,73,40,57,78,39,35,69,48,80,43,53,33,82,66,47,78,55,42,30,60,51,56,62,32,65,43,68,76,75,82,75,75,59,64,39,55,39,40,58,49,31,32,35,42,34,40,31,50,32,71,28,35,57,68,76,50,37,78,69,67,51,69,23,63,54,46,58,45,37,50,54,25,49,49,57,27,41,79,68,75,40,45,53,42,36,40,34,40,35,58,53,37,59,70,50,72,64,40,53,53,58,47,54,76,72,27,80,38,69,46,73,54,81,73,78,89,124

Foldseek 3Di:
DADLVRLCVVQVPVQQDQEDEDEEPRLVCVLVLLQDWDDDPVPPPTDRRNLNHAEYEYEQYEQADPVCLVVVDGGPSLVSNLVSQQSCVVVVSHHAEYEYHHYHSQHPVSVVSCVVRHNYYHYDDDDDD

Mean predicted aligned error: 5.91 Å

Secondary structure (DSSP, 8-state):
---HHHHHHHHTT-TT--EEEEEGGGGGGHHHHHH-EEESSSSS-EEESSTT--EEEEES-B-S-HHHHHTTPPPHHHHHHHHHHHHHHHTT----EEEEES-BS--HHHHHHHHHHSSEEEE------

Radius of gyration: 14.89 Å; Cα contacts (8 Å, |Δi|>4): 234; chains: 1; bounding box: 37×28×38 Å